Protein AF-A0A2U3LPB3-F1 (afdb_monomer_lite)

Sequence (172 aa):
MLEIVFSDSACGSLKVAQHYGEGEYQDGCIGVIVSHADGSKPTKEEVEAARRKAKEKARLAWESATPLGGNTADIYGFNLVLSIGDISENQPGIKRKQTLEHLYSVFPNDEGHQAAQKMFKRIKKDLKTVQERAAVGESLRIWYSNQPDEMNLQGEWLCAIDNSYGTDLINK

Secondary structure (DSSP, 8-state):
-EEEESSHHHHHHHHHHTSTT-SSPP----------TT-PPPPHHHHHHHHHHHHHHHHHHHHTPPP--S-GGGEEE----TTSS---SSSS-HHHHHHHHHHGGGSGGGHHHHHHHHHHHHHHHHHHHHHHHHHTT--EEEEE-SSHHHHHHHHHTHHHH--SS-EEEEE-

Organism: NCBI:txid2043169

Structure (mmCIF, N/CA/C/O backbone):
data_AF-A0A2U3LPB3-F1
#
_entry.id   AF-A0A2U3LPB3-F1
#
loop_
_atom_site.group_PDB
_atom_site.id
_atom_site.type_symbol
_atom_site.label_atom_id
_atom_site.label_alt_id
_atom_site.label_comp_id
_atom_site.label_asym_id
_atom_site.label_entity_id
_atom_site.label_seq_id
_atom_site.pdbx_PDB_ins_code
_atom_site.Cartn_x
_atom_site.Cartn_y
_atom_site.Cartn_z
_atom_site.occupancy
_atom_site.B_iso_or_equiv
_atom_site.auth_seq_id
_atom_site.auth_comp_id
_atom_site.auth_asym_id
_atom_site.auth_atom_id
_atom_site.pdbx_PDB_model_num
ATOM 1 N N . MET A 1 1 ? -6.740 14.558 10.422 1.00 90.00 1 MET A N 1
ATOM 2 C CA . MET A 1 1 ? -7.684 13.840 9.541 1.00 90.00 1 MET A CA 1
ATOM 3 C C . MET A 1 1 ? -7.057 12.505 9.218 1.00 90.00 1 MET A C 1
ATOM 5 O O . MET A 1 1 ? -5.885 12.478 8.864 1.00 90.00 1 MET A O 1
ATOM 9 N N . LEU A 1 2 ? -7.808 11.430 9.417 1.00 93.56 2 LEU A N 1
ATOM 10 C CA . LEU A 1 2 ? -7.367 10.059 9.187 1.00 93.56 2 LEU A CA 1
ATOM 11 C C . LEU A 1 2 ? -7.594 9.686 7.729 1.00 93.56 2 LEU A C 1
ATOM 13 O O . LEU A 1 2 ? -8.646 9.992 7.176 1.00 93.56 2 LEU A O 1
ATOM 17 N N . GLU A 1 3 ? -6.634 8.996 7.135 1.00 94.00 3 GLU A N 1
ATOM 18 C CA . GLU A 1 3 ? -6.652 8.618 5.728 1.00 94.00 3 GLU A CA 1
ATOM 19 C C . GLU A 1 3 ? -6.704 7.091 5.615 1.00 94.00 3 GLU A C 1
ATOM 21 O O . GLU A 1 3 ? -5.765 6.394 6.008 1.00 94.00 3 GLU A O 1
ATOM 26 N N . ILE A 1 4 ? -7.811 6.553 5.101 1.00 92.06 4 ILE A N 1
ATOM 27 C CA . ILE A 1 4 ? -8.082 5.112 5.073 1.00 92.06 4 ILE A CA 1
ATOM 28 C C . ILE A 1 4 ? -8.026 4.581 3.642 1.00 92.06 4 ILE A C 1
ATOM 30 O O . ILE A 1 4 ? -8.696 5.097 2.748 1.00 92.06 4 ILE A O 1
ATOM 34 N N . VAL A 1 5 ? -7.252 3.516 3.426 1.00 91.75 5 VAL A N 1
ATOM 35 C CA . VAL A 1 5 ? -7.161 2.797 2.147 1.00 91.75 5 VAL A CA 1
ATOM 36 C C . VAL A 1 5 ? -7.174 1.284 2.364 1.00 91.75 5 VAL A C 1
ATOM 38 O O . VAL A 1 5 ? -6.861 0.799 3.449 1.00 91.75 5 VAL A O 1
ATOM 41 N N . PHE A 1 6 ? -7.475 0.514 1.320 1.00 88.88 6 PHE A N 1
ATOM 42 C CA . PHE A 1 6 ? -7.749 -0.927 1.442 1.00 88.88 6 PHE A CA 1
ATOM 43 C C . PHE A 1 6 ? -6.737 -1.827 0.722 1.00 88.88 6 PHE A C 1
ATOM 45 O O . PHE A 1 6 ? -6.953 -3.018 0.526 1.00 88.88 6 PHE A O 1
ATOM 52 N N . SER A 1 7 ? -5.579 -1.261 0.385 1.00 87.00 7 SER A N 1
ATOM 53 C CA . SER A 1 7 ? -4.447 -1.967 -0.210 1.00 87.00 7 SER A CA 1
ATOM 54 C C . SER A 1 7 ? -3.142 -1.461 0.397 1.00 87.00 7 SER A C 1
ATOM 56 O O . SER A 1 7 ? -2.974 -0.258 0.619 1.00 87.00 7 SER A O 1
ATOM 58 N N . ASP A 1 8 ? -2.192 -2.368 0.640 1.00 89.56 8 ASP A N 1
ATOM 59 C CA . ASP A 1 8 ? -0.850 -1.997 1.108 1.00 89.56 8 ASP A CA 1
ATOM 60 C C . ASP A 1 8 ? -0.134 -1.103 0.085 1.00 89.56 8 ASP A C 1
ATOM 62 O O . ASP A 1 8 ? 0.556 -0.155 0.461 1.00 89.56 8 ASP A O 1
ATOM 66 N N . SER A 1 9 ? -0.346 -1.359 -1.212 1.00 90.44 9 SER A N 1
ATOM 67 C CA . SER A 1 9 ? 0.220 -0.537 -2.283 1.00 90.44 9 SER A CA 1
ATOM 68 C C . SER A 1 9 ? -0.377 0.866 -2.266 1.00 90.44 9 SER A C 1
ATOM 70 O O . SER A 1 9 ? 0.375 1.837 -2.263 1.00 90.44 9 SER A O 1
ATOM 72 N N . ALA A 1 10 ? -1.703 0.986 -2.150 1.00 91.94 10 ALA A N 1
ATOM 73 C CA . ALA A 1 10 ? -2.359 2.285 -2.028 1.00 91.94 10 ALA A CA 1
ATOM 74 C C . ALA A 1 10 ? -1.899 3.049 -0.775 1.00 91.94 10 ALA A C 1
ATOM 76 O O . ALA A 1 10 ? -1.718 4.262 -0.838 1.00 91.94 10 ALA A O 1
ATOM 77 N N . CYS A 1 11 ? -1.667 2.352 0.342 1.00 94.19 11 CYS A N 1
ATOM 78 C CA . CYS A 1 11 ? -1.159 2.947 1.582 1.00 94.19 11 CYS A CA 1
ATOM 79 C C . CYS A 1 11 ? 0.251 3.508 1.392 1.00 94.19 11 CYS A C 1
ATOM 81 O O . CYS A 1 11 ? 0.518 4.653 1.757 1.00 94.19 11 CYS A O 1
ATOM 83 N N . GLY A 1 12 ? 1.140 2.735 0.763 1.00 94.06 12 GLY A N 1
ATOM 84 C CA . GLY A 1 12 ? 2.483 3.193 0.414 1.00 94.06 12 GLY A CA 1
ATOM 85 C C . GLY A 1 12 ? 2.458 4.390 -0.537 1.00 94.06 12 GLY A C 1
ATOM 86 O O . GLY A 1 12 ? 3.101 5.402 -0.268 1.00 94.06 12 GLY A O 1
ATOM 87 N N . SER A 1 13 ? 1.669 4.311 -1.609 1.00 93.31 13 SER A N 1
ATOM 88 C CA . SER A 1 13 ? 1.532 5.396 -2.584 1.00 93.31 13 SER A CA 1
ATOM 89 C C . SER A 1 13 ? 0.974 6.670 -1.961 1.00 93.31 13 SER A C 1
ATOM 91 O O . SER A 1 13 ? 1.506 7.743 -2.224 1.00 93.31 13 SER A O 1
ATOM 93 N N . LEU A 1 14 ? -0.045 6.573 -1.100 1.00 95.12 14 LEU A N 1
ATOM 94 C CA . LEU A 1 14 ? -0.625 7.743 -0.442 1.00 95.12 14 LEU A CA 1
ATOM 95 C C . LEU A 1 14 ? 0.363 8.391 0.533 1.00 95.12 14 LEU A C 1
ATOM 97 O O . LEU A 1 14 ? 0.400 9.615 0.613 1.00 95.12 14 LEU A O 1
ATOM 101 N N . LYS A 1 15 ? 1.198 7.596 1.219 1.00 95.44 15 LYS A N 1
ATOM 102 C CA . LYS A 1 15 ? 2.289 8.106 2.067 1.00 95.44 15 LYS A CA 1
ATOM 103 C C . LYS A 1 15 ? 3.332 8.868 1.259 1.00 95.44 15 LYS A C 1
ATOM 105 O O . LYS A 1 15 ? 3.741 9.943 1.678 1.00 95.44 15 LYS A O 1
ATOM 110 N N . VAL A 1 16 ? 3.726 8.343 0.099 1.00 93.12 16 VAL A N 1
ATOM 111 C CA . VAL A 1 16 ? 4.628 9.052 -0.823 1.00 93.12 16 VAL A CA 1
ATOM 112 C C . VAL A 1 16 ? 3.972 10.336 -1.333 1.00 93.12 16 VAL A C 1
ATOM 114 O O . VAL A 1 16 ? 4.611 11.381 -1.336 1.00 93.12 16 VAL A O 1
ATOM 117 N N . ALA A 1 17 ? 2.688 10.286 -1.698 1.00 94.06 17 ALA A N 1
ATOM 118 C CA . ALA A 1 17 ? 1.943 11.430 -2.219 1.00 94.06 17 ALA A CA 1
ATOM 119 C C . ALA A 1 17 ? 1.819 12.601 -1.226 1.00 94.06 17 ALA A C 1
ATOM 121 O O . ALA A 1 17 ? 1.667 13.739 -1.667 1.00 94.06 17 ALA A O 1
ATOM 122 N N . GLN A 1 18 ? 1.931 12.355 0.089 1.00 95.12 18 GLN A N 1
ATOM 123 C CA . GLN A 1 18 ? 1.944 13.427 1.096 1.00 95.12 18 GLN A CA 1
ATOM 124 C C . GLN A 1 18 ? 3.104 14.405 0.909 1.00 95.12 18 GLN A C 1
ATOM 126 O O . GLN A 1 18 ? 2.944 15.575 1.229 1.00 95.12 18 GLN A O 1
ATOM 131 N N . HIS A 1 19 ? 4.231 13.923 0.376 1.00 93.50 19 HIS A N 1
ATOM 132 C CA . HIS A 1 19 ? 5.490 14.664 0.254 1.00 93.50 19 HIS A CA 1
ATOM 133 C C . HIS A 1 19 ? 6.059 14.616 -1.173 1.00 93.50 19 HIS A C 1
ATOM 135 O O . HIS A 1 19 ? 7.234 14.897 -1.403 1.00 93.50 19 HIS A O 1
ATOM 141 N N . TYR A 1 20 ? 5.258 14.190 -2.153 1.00 93.69 20 TYR A N 1
ATOM 142 C CA . TYR A 1 20 ? 5.735 14.009 -3.520 1.00 93.69 20 TYR A CA 1
ATOM 143 C C . TYR A 1 20 ? 6.044 15.368 -4.157 1.00 93.69 20 TYR A C 1
ATOM 145 O O . TYR A 1 20 ? 5.170 16.232 -4.218 1.00 93.69 20 TYR A O 1
ATOM 153 N N . GLY A 1 21 ? 7.282 15.538 -4.627 1.00 92.81 21 GLY A N 1
ATOM 154 C CA . GLY A 1 21 ? 7.794 16.814 -5.135 1.00 92.81 21 GLY A CA 1
ATOM 155 C C . GLY A 1 21 ? 8.473 17.700 -4.086 1.00 92.81 21 GLY A C 1
ATOM 156 O O . GLY A 1 21 ? 8.992 18.757 -4.434 1.00 92.81 21 GLY A O 1
ATOM 157 N N . GLU A 1 22 ? 8.517 17.289 -2.814 1.00 93.31 22 GLU A N 1
ATOM 158 C CA . GLU A 1 22 ? 9.225 18.036 -1.770 1.00 93.31 22 GLU A CA 1
ATOM 159 C C . GLU A 1 22 ? 10.720 17.691 -1.744 1.00 93.31 22 GLU A C 1
ATOM 161 O O . GLU A 1 22 ? 11.113 16.541 -1.559 1.00 93.31 22 GLU A O 1
ATOM 166 N N . GLY A 1 23 ? 11.574 18.709 -1.859 1.00 90.56 23 GLY A N 1
ATOM 167 C CA . GLY A 1 23 ? 13.027 18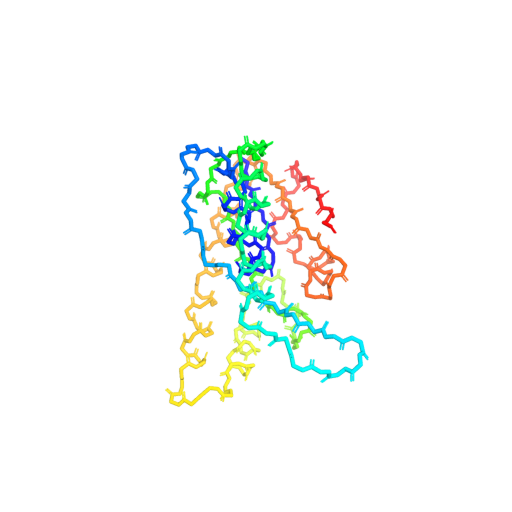.544 -1.804 1.00 90.56 23 GLY A CA 1
ATOM 168 C C . GLY A 1 23 ? 13.652 18.073 -3.120 1.00 90.56 23 GLY A C 1
ATOM 169 O O . GLY A 1 23 ? 13.034 18.095 -4.187 1.00 90.56 23 GLY A O 1
ATOM 170 N N . GLU A 1 24 ? 14.927 17.690 -3.051 1.00 89.50 24 GLU A N 1
ATOM 171 C CA . GLU A 1 24 ? 15.691 17.284 -4.231 1.00 89.50 24 GLU A CA 1
ATOM 172 C C . GLU A 1 24 ? 15.177 15.962 -4.809 1.00 89.50 24 GLU A C 1
ATOM 174 O O . GLU A 1 24 ? 14.951 14.994 -4.076 1.00 89.50 24 GLU A O 1
ATOM 179 N N . TYR A 1 25 ? 15.049 15.907 -6.138 1.00 89.12 25 TYR A N 1
ATOM 180 C CA . TYR A 1 25 ? 14.692 14.681 -6.845 1.00 89.12 25 TYR A CA 1
ATOM 181 C C . TYR A 1 25 ? 15.719 13.580 -6.555 1.00 89.12 25 TYR A C 1
ATOM 183 O O . TYR A 1 25 ? 16.888 13.676 -6.932 1.00 89.12 25 TYR A O 1
ATOM 191 N N . GLN A 1 26 ? 15.260 12.509 -5.911 1.00 81.56 26 GLN A N 1
ATOM 192 C CA . GLN A 1 26 ? 16.045 11.298 -5.699 1.00 81.56 26 GLN A CA 1
ATOM 193 C C . GLN A 1 26 ? 15.822 10.358 -6.885 1.00 81.56 26 GLN A C 1
ATOM 195 O O . GLN A 1 26 ? 14.687 9.962 -7.160 1.00 81.56 26 GLN A O 1
ATOM 200 N N . ASP A 1 27 ? 16.895 9.994 -7.595 1.00 76.69 27 ASP A N 1
ATOM 201 C CA . ASP A 1 27 ? 16.799 9.092 -8.747 1.00 76.69 27 ASP A CA 1
ATOM 202 C C . ASP A 1 27 ? 16.264 7.721 -8.299 1.00 76.69 27 ASP A C 1
ATOM 204 O O . ASP A 1 27 ? 16.926 6.966 -7.584 1.00 76.69 27 ASP A O 1
ATOM 208 N N . GLY A 1 28 ? 15.024 7.422 -8.687 1.00 76.12 28 GLY A N 1
ATOM 209 C CA . GLY A 1 28 ? 14.346 6.175 -8.354 1.00 76.12 28 GLY A CA 1
ATOM 210 C C . GLY A 1 28 ? 14.726 5.018 -9.281 1.00 76.12 28 GLY A C 1
ATOM 211 O O . GLY A 1 28 ? 15.313 5.185 -10.353 1.00 76.12 28 GLY A O 1
ATOM 212 N N . CYS A 1 29 ? 14.326 3.801 -8.906 1.00 80.44 29 CYS A N 1
ATOM 213 C CA . CYS A 1 29 ? 14.465 2.645 -9.787 1.00 80.44 29 CYS A CA 1
ATOM 214 C C . CYS A 1 29 ? 13.407 2.703 -10.903 1.00 80.44 29 CYS A C 1
ATOM 216 O O . CYS A 1 29 ? 12.234 2.416 -10.671 1.00 80.44 29 CYS A O 1
ATOM 218 N N . ILE A 1 30 ? 13.818 3.081 -12.118 1.00 88.06 30 ILE A N 1
ATOM 219 C CA . ILE A 1 30 ? 12.945 3.118 -13.300 1.00 88.06 30 ILE A CA 1
ATOM 220 C C . ILE A 1 30 ? 13.263 1.937 -14.220 1.00 88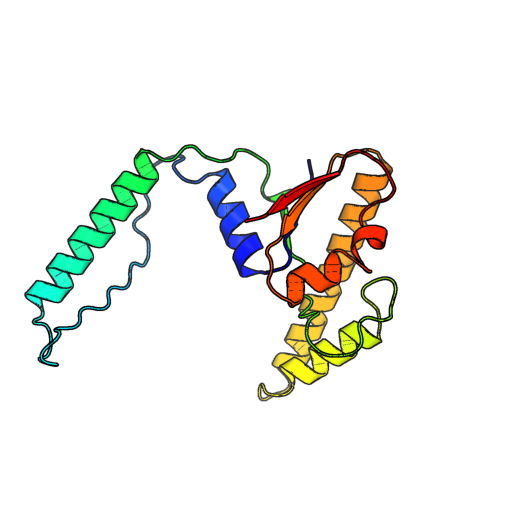.06 30 ILE A C 1
ATOM 222 O O . ILE A 1 30 ? 14.359 1.838 -14.783 1.00 88.06 30 ILE A O 1
ATOM 226 N N . GLY A 1 31 ? 12.280 1.052 -14.391 1.00 91.31 31 GLY A N 1
ATOM 227 C CA . GLY A 1 31 ? 12.270 0.010 -15.416 1.00 91.31 31 GLY A CA 1
ATOM 228 C C . GLY A 1 31 ? 11.605 0.507 -16.700 1.00 91.31 31 GLY A C 1
ATOM 229 O O . GLY A 1 31 ? 10.611 1.228 -16.646 1.00 91.31 31 GLY A O 1
ATOM 230 N N . VAL A 1 32 ? 12.142 0.120 -17.858 1.00 93.88 32 VAL A N 1
ATOM 231 C CA . VAL A 1 32 ? 11.533 0.392 -19.168 1.00 93.88 32 VAL A CA 1
ATOM 232 C C . VAL A 1 32 ? 11.382 -0.910 -19.943 1.00 93.88 32 VAL A C 1
ATOM 234 O O . VAL A 1 32 ? 12.271 -1.759 -19.913 1.00 93.88 32 VAL A O 1
ATOM 237 N N . ILE A 1 33 ? 10.253 -1.055 -20.634 1.00 92.94 33 ILE A N 1
ATOM 238 C CA . ILE A 1 33 ? 9.993 -2.147 -21.572 1.00 92.94 33 ILE A CA 1
ATOM 239 C C . ILE A 1 33 ? 9.819 -1.500 -22.941 1.00 92.94 33 ILE A C 1
ATOM 241 O O . ILE A 1 33 ? 8.981 -0.615 -23.108 1.00 92.94 33 ILE A O 1
ATOM 245 N N . VAL A 1 34 ? 10.642 -1.916 -23.898 1.00 95.25 34 VAL A N 1
ATOM 246 C CA . VAL A 1 34 ? 10.585 -1.459 -25.289 1.00 95.25 34 VAL A CA 1
ATOM 247 C C . VAL A 1 34 ? 10.223 -2.661 -26.149 1.00 95.25 34 VAL A C 1
ATOM 249 O O . VAL A 1 34 ? 10.763 -3.749 -25.956 1.00 95.25 34 VAL A O 1
ATOM 252 N N . SER A 1 35 ? 9.293 -2.476 -27.076 1.00 94.75 35 SER A N 1
ATOM 253 C CA . SER A 1 35 ? 8.823 -3.521 -27.983 1.00 94.75 35 SER A CA 1
ATOM 254 C C . SER A 1 35 ? 8.521 -2.919 -29.344 1.00 94.75 35 SER A C 1
ATOM 256 O O . SER A 1 35 ? 7.915 -1.848 -29.414 1.00 94.75 35 SER A O 1
ATOM 258 N N . HIS A 1 36 ? 8.899 -3.615 -30.409 1.00 96.38 36 HIS A N 1
ATOM 259 C CA . HIS A 1 36 ? 8.594 -3.218 -31.779 1.00 96.38 36 HIS A CA 1
ATOM 260 C C . HIS A 1 36 ? 7.371 -3.986 -32.286 1.00 96.38 36 HIS A C 1
ATOM 262 O O . HIS A 1 36 ? 7.183 -5.155 -31.951 1.00 96.38 36 HIS A O 1
ATOM 268 N N . ALA A 1 37 ? 6.533 -3.337 -33.097 1.00 94.19 37 ALA A N 1
ATOM 269 C CA . ALA A 1 37 ? 5.316 -3.951 -33.637 1.00 94.19 37 ALA A CA 1
ATOM 270 C C . ALA A 1 37 ? 5.606 -5.149 -34.562 1.00 94.19 37 ALA A C 1
ATOM 272 O O . ALA A 1 37 ? 4.775 -6.041 -34.695 1.00 94.19 37 ALA A O 1
ATOM 273 N N . ASP A 1 38 ? 6.792 -5.180 -35.170 1.00 94.44 38 ASP A N 1
ATOM 274 C CA . ASP A 1 38 ? 7.278 -6.276 -36.011 1.00 94.44 38 ASP A CA 1
ATOM 275 C C . ASP A 1 38 ? 7.906 -7.439 -35.212 1.00 94.44 38 ASP A C 1
ATOM 277 O O . ASP A 1 38 ? 8.357 -8.420 -35.799 1.00 94.44 38 ASP A O 1
ATOM 281 N N . GLY A 1 39 ? 7.949 -7.344 -33.876 1.00 93.06 39 GLY A N 1
ATOM 282 C CA . GLY A 1 39 ? 8.529 -8.357 -32.991 1.00 93.06 39 GLY A CA 1
ATOM 283 C C . GLY A 1 39 ? 10.061 -8.382 -32.962 1.00 93.06 39 GLY A C 1
ATOM 284 O O . GLY A 1 39 ? 10.643 -9.237 -32.287 1.00 93.06 39 GLY A O 1
ATOM 285 N N . SER A 1 40 ? 10.731 -7.463 -33.662 1.00 95.25 40 SER A N 1
ATOM 286 C CA . SER A 1 40 ? 12.184 -7.337 -33.594 1.00 95.25 40 SER A CA 1
ATOM 287 C C . SER A 1 40 ? 12.639 -6.909 -32.193 1.00 95.25 40 SER A C 1
ATOM 289 O O . SER A 1 40 ? 11.914 -6.258 -31.433 1.00 95.25 40 SER A O 1
ATOM 291 N N . LYS A 1 41 ? 13.851 -7.331 -31.811 1.00 95.12 41 LYS A N 1
ATOM 292 C CA . LYS A 1 41 ? 14.412 -6.996 -30.498 1.00 95.12 41 LYS A CA 1
ATOM 293 C C . LYS A 1 41 ? 14.904 -5.546 -30.501 1.00 95.12 41 LYS A C 1
ATOM 295 O O . LYS A 1 41 ? 15.652 -5.193 -31.413 1.00 95.12 41 LYS A O 1
ATOM 300 N N . PRO A 1 42 ? 14.572 -4.750 -29.472 1.00 95.25 42 PRO A N 1
ATOM 301 C CA . PRO A 1 42 ? 15.123 -3.413 -2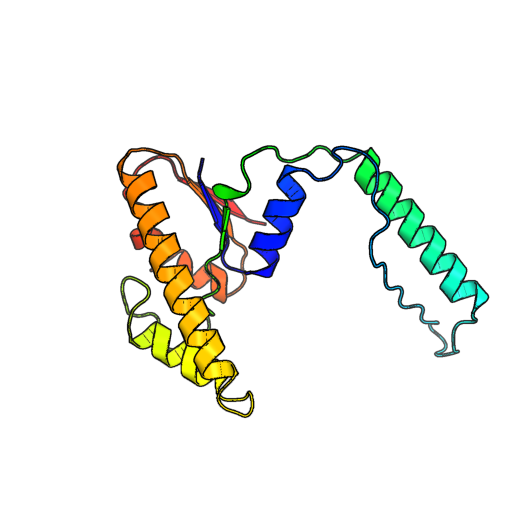9.334 1.00 95.25 42 PRO A CA 1
ATOM 302 C C . PRO A 1 42 ? 16.635 -3.471 -29.117 1.00 95.25 42 PRO A C 1
ATOM 304 O O . PRO A 1 42 ? 17.173 -4.364 -28.450 1.00 95.25 42 PRO A O 1
ATOM 307 N N . THR A 1 43 ? 17.319 -2.494 -29.687 1.00 96.12 43 THR A N 1
ATOM 308 C CA . THR A 1 43 ? 18.747 -2.253 -29.507 1.00 96.12 43 THR A CA 1
ATOM 309 C C . THR A 1 43 ? 19.042 -1.726 -28.101 1.00 96.12 43 THR A C 1
ATOM 311 O O . THR A 1 43 ? 18.159 -1.253 -27.378 1.00 96.12 43 THR A O 1
ATOM 314 N N . LYS A 1 44 ? 20.314 -1.787 -27.688 1.00 95.69 44 LYS A N 1
ATOM 315 C CA . LYS A 1 44 ? 20.734 -1.236 -26.390 1.00 95.69 44 LYS A CA 1
ATOM 316 C C . LYS A 1 44 ? 20.524 0.277 -26.345 1.00 95.69 44 LYS A C 1
ATOM 318 O O . LYS A 1 44 ? 20.099 0.811 -25.326 1.00 95.69 44 LYS A O 1
ATOM 323 N N . GLU A 1 45 ? 20.782 0.948 -27.459 1.00 96.56 45 GLU A N 1
ATOM 324 C CA . GLU A 1 45 ? 20.637 2.388 -27.627 1.00 96.56 45 GLU A CA 1
ATOM 325 C C . GLU A 1 45 ? 19.177 2.829 -27.465 1.00 96.56 45 GLU A C 1
ATOM 327 O O . GLU A 1 45 ? 18.911 3.818 -26.781 1.00 96.56 45 GLU A O 1
ATOM 332 N N . GLU A 1 46 ? 18.224 2.075 -28.023 1.00 96.38 46 GLU A N 1
ATOM 333 C CA . GLU A 1 46 ? 16.785 2.330 -27.866 1.00 96.38 46 GLU A CA 1
ATOM 334 C C . GLU A 1 46 ? 16.333 2.173 -26.412 1.00 96.38 46 GLU A C 1
ATOM 336 O O . GLU A 1 46 ? 15.608 3.026 -25.891 1.00 96.38 46 GLU A O 1
ATOM 341 N N . VAL A 1 47 ? 16.800 1.126 -25.726 1.00 96.25 47 VAL A N 1
ATOM 342 C CA . VAL A 1 47 ? 16.489 0.895 -24.307 1.00 96.25 47 VAL A CA 1
ATOM 343 C C . VAL A 1 47 ? 17.059 2.013 -23.431 1.00 96.25 47 VAL A C 1
ATOM 345 O O . VAL A 1 47 ? 16.348 2.545 -22.576 1.00 96.25 47 VAL A O 1
ATOM 348 N N . GLU A 1 48 ? 18.305 2.431 -23.659 1.00 95.81 48 GLU A N 1
ATOM 349 C CA . GLU A 1 48 ? 18.925 3.525 -22.902 1.00 95.81 48 GLU A CA 1
ATOM 350 C C . GLU A 1 48 ? 18.287 4.887 -23.208 1.00 95.81 48 GLU A C 1
ATOM 352 O O . GLU A 1 48 ? 18.097 5.712 -22.308 1.00 95.81 48 GLU A O 1
ATOM 357 N N . ALA A 1 49 ? 17.879 5.131 -24.456 1.00 96.56 49 ALA A N 1
ATOM 358 C CA . ALA A 1 49 ? 17.122 6.326 -24.811 1.00 96.56 49 ALA A CA 1
ATOM 359 C C . ALA A 1 49 ? 15.750 6.361 -24.122 1.00 96.56 49 ALA A C 1
ATOM 361 O O . ALA A 1 49 ? 15.375 7.395 -23.557 1.00 96.56 49 ALA A O 1
ATOM 362 N N . ALA A 1 50 ? 15.034 5.233 -24.101 1.00 95.88 50 ALA A N 1
ATOM 363 C CA . ALA A 1 50 ? 13.772 5.097 -23.383 1.00 95.88 50 ALA A CA 1
ATOM 364 C C . ALA A 1 50 ? 13.958 5.311 -21.874 1.00 95.88 50 ALA A C 1
ATOM 366 O O . ALA A 1 50 ? 13.188 6.056 -21.263 1.00 95.88 50 ALA A O 1
ATOM 367 N N . ARG A 1 51 ? 15.015 4.740 -21.279 1.00 95.19 51 ARG A N 1
ATOM 368 C CA . ARG A 1 51 ? 15.361 4.927 -19.863 1.00 95.19 51 ARG A CA 1
ATOM 369 C C . ARG A 1 51 ? 15.619 6.395 -19.535 1.00 95.19 51 ARG A C 1
ATOM 371 O O . ARG A 1 51 ? 15.051 6.902 -18.572 1.00 95.19 51 ARG A O 1
ATOM 378 N N . ARG A 1 52 ? 16.421 7.101 -20.341 1.00 94.88 52 ARG A N 1
ATOM 379 C CA . ARG A 1 52 ? 16.708 8.534 -20.144 1.00 94.88 52 ARG A CA 1
ATOM 380 C C . ARG A 1 52 ? 15.443 9.382 -20.237 1.00 94.88 52 ARG A C 1
ATOM 382 O O . ARG A 1 52 ? 15.227 10.246 -19.396 1.00 94.88 52 ARG A O 1
ATOM 389 N N . LYS A 1 53 ? 14.586 9.103 -21.222 1.00 95.88 53 LYS A N 1
ATOM 390 C CA . LYS A 1 53 ? 13.299 9.791 -21.383 1.00 95.88 53 LYS A CA 1
ATOM 391 C C . LYS A 1 53 ? 12.374 9.548 -20.188 1.00 95.88 53 LYS A C 1
ATOM 393 O O . LYS A 1 53 ? 11.723 10.480 -19.728 1.00 95.88 53 LYS A O 1
ATOM 398 N N . ALA A 1 54 ? 12.319 8.316 -19.680 1.00 94.81 54 ALA A N 1
ATOM 399 C CA . ALA A 1 54 ? 11.516 7.974 -18.510 1.00 94.81 54 ALA A CA 1
ATOM 400 C C . ALA A 1 54 ? 12.035 8.660 -17.235 1.00 94.81 54 ALA A C 1
ATOM 402 O O . ALA A 1 54 ? 11.231 9.214 -16.490 1.00 94.81 54 ALA A O 1
ATOM 403 N N . LYS A 1 55 ? 13.361 8.696 -17.030 1.00 94.44 55 LYS A N 1
ATOM 404 C CA . LYS A 1 55 ? 14.003 9.439 -15.932 1.00 94.44 55 LYS A CA 1
ATOM 405 C C . LYS A 1 55 ? 13.693 10.928 -15.984 1.00 94.44 55 LYS A C 1
ATOM 407 O O . LYS A 1 55 ? 13.250 11.486 -14.990 1.00 94.44 55 LYS A O 1
ATOM 412 N N . GLU A 1 56 ? 13.856 11.551 -17.147 1.00 95.12 56 GLU A N 1
ATOM 413 C CA . GLU A 1 56 ? 13.571 12.978 -17.299 1.00 95.12 56 GLU A CA 1
ATOM 414 C C . GLU A 1 56 ? 12.087 13.286 -17.074 1.00 95.12 56 GLU A C 1
ATOM 416 O O . GLU A 1 56 ? 11.746 14.239 -16.382 1.00 95.12 56 GLU A O 1
ATOM 421 N N . LYS A 1 57 ? 11.185 12.434 -17.577 1.00 94.88 57 LYS A N 1
ATOM 422 C CA . LYS A 1 57 ? 9.750 12.566 -17.303 1.00 94.88 57 LYS A CA 1
ATOM 423 C C . LYS A 1 57 ? 9.443 12.455 -15.806 1.00 94.88 57 LYS A C 1
ATOM 425 O O . LYS A 1 57 ? 8.625 13.224 -15.313 1.00 94.88 57 LYS A O 1
ATOM 430 N N . ALA A 1 58 ? 10.067 11.512 -15.098 1.00 93.50 58 ALA A N 1
ATOM 431 C CA . ALA A 1 58 ? 9.882 11.343 -13.658 1.00 93.50 58 ALA A CA 1
ATOM 432 C C . ALA A 1 58 ? 10.420 12.543 -12.865 1.00 93.50 58 ALA A C 1
ATOM 434 O O . ALA A 1 58 ? 9.737 13.017 -11.963 1.00 93.50 58 ALA A O 1
ATOM 435 N N . ARG A 1 59 ? 11.588 13.075 -13.249 1.00 94.25 59 ARG A N 1
ATOM 436 C CA . ARG A 1 59 ? 12.166 14.293 -12.667 1.00 94.25 59 ARG A CA 1
ATOM 437 C C . ARG A 1 59 ? 11.240 15.494 -12.846 1.00 94.25 59 ARG A C 1
ATOM 439 O O . ARG A 1 59 ? 10.904 16.152 -11.871 1.00 94.25 59 ARG A O 1
ATOM 446 N N . LEU A 1 60 ? 10.767 15.742 -14.068 1.00 95.00 60 LEU A N 1
ATOM 447 C CA . LEU A 1 60 ? 9.840 16.843 -14.344 1.00 95.00 60 LEU A CA 1
ATOM 448 C C . LEU A 1 60 ? 8.512 16.679 -13.591 1.00 95.00 60 LEU A C 1
ATOM 450 O O . LEU A 1 60 ? 7.977 17.657 -13.076 1.00 95.00 60 LEU A O 1
ATOM 454 N N . ALA A 1 61 ? 7.981 15.453 -13.505 1.00 94.06 61 ALA A N 1
ATOM 455 C CA . ALA A 1 61 ? 6.772 15.168 -12.734 1.00 94.06 61 ALA A CA 1
ATOM 456 C C . ALA A 1 61 ? 6.970 15.419 -11.232 1.00 94.06 61 ALA A C 1
ATOM 458 O O . ALA A 1 61 ? 6.063 15.938 -10.597 1.00 94.06 61 ALA A O 1
ATOM 459 N N . TRP A 1 62 ? 8.144 15.096 -10.683 1.00 94.38 62 TRP A N 1
ATOM 460 C CA . TRP A 1 62 ? 8.508 15.416 -9.303 1.00 94.38 62 TRP A CA 1
ATOM 461 C C . TRP A 1 62 ? 8.592 16.927 -9.079 1.00 94.38 62 TRP A C 1
ATOM 463 O O . TRP A 1 62 ? 7.921 17.457 -8.206 1.00 94.38 62 TRP A O 1
ATOM 473 N N . GLU A 1 63 ? 9.369 17.634 -9.900 1.00 94.69 63 GLU A N 1
ATOM 474 C CA . GLU A 1 63 ? 9.625 19.075 -9.741 1.00 94.69 63 GLU A CA 1
ATOM 475 C C . GLU A 1 63 ? 8.379 19.944 -9.931 1.00 94.69 63 GLU A C 1
ATOM 477 O O . GLU A 1 63 ? 8.305 21.045 -9.393 1.00 94.69 63 GLU A O 1
ATOM 482 N N . SER A 1 64 ? 7.405 19.463 -10.705 1.00 95.00 64 SER A N 1
ATOM 483 C CA . SER A 1 64 ? 6.128 20.152 -10.924 1.00 95.00 64 SER A CA 1
ATOM 484 C C . SER A 1 64 ? 4.992 19.644 -10.036 1.00 95.00 64 SER A C 1
ATOM 486 O O . SER A 1 64 ? 3.875 20.159 -10.130 1.00 95.00 64 SER A O 1
ATOM 488 N N . ALA A 1 65 ? 5.236 18.641 -9.188 1.00 94.69 65 ALA A N 1
ATOM 489 C CA . ALA A 1 65 ? 4.199 18.093 -8.332 1.00 94.69 65 ALA A CA 1
ATOM 490 C C . ALA A 1 65 ? 3.792 19.074 -7.232 1.00 94.69 65 ALA A C 1
ATOM 492 O O . ALA A 1 65 ? 4.603 19.806 -6.671 1.00 94.69 65 ALA A O 1
ATOM 493 N N . THR A 1 66 ? 2.505 19.041 -6.893 1.00 95.56 66 THR A N 1
ATOM 494 C CA . THR A 1 66 ? 2.000 19.622 -5.650 1.00 95.56 66 THR A CA 1
ATOM 495 C C . THR A 1 66 ? 1.751 18.474 -4.675 1.00 95.56 66 THR A C 1
ATOM 497 O O . THR A 1 66 ? 0.941 17.598 -5.002 1.00 95.56 66 THR A O 1
ATOM 500 N N . PRO A 1 67 ? 2.433 18.434 -3.517 1.00 94.56 67 PRO A N 1
ATOM 501 C CA . PRO A 1 67 ? 2.195 17.396 -2.525 1.00 94.56 67 PRO A CA 1
ATOM 502 C C . PRO A 1 67 ? 0.752 17.477 -2.021 1.00 94.56 67 PRO A C 1
ATOM 504 O O . PRO A 1 67 ? 0.179 18.563 -1.922 1.00 94.56 67 PRO A O 1
ATOM 507 N N . LEU A 1 68 ? 0.160 16.330 -1.674 1.00 92.12 68 LEU A N 1
ATOM 508 C CA . LEU A 1 68 ? -1.186 16.319 -1.089 1.00 92.12 68 LEU A CA 1
ATOM 509 C C . LEU A 1 68 ? -1.217 17.015 0.276 1.00 92.12 68 LEU A C 1
ATOM 511 O O . LEU A 1 68 ? -2.239 17.599 0.632 1.00 92.12 68 LEU A O 1
ATOM 515 N N . GLY A 1 69 ? -0.091 16.978 0.995 1.00 89.38 69 GLY A N 1
ATOM 516 C CA . GLY A 1 69 ? 0.046 17.536 2.330 1.00 89.38 69 GLY A CA 1
ATOM 517 C C . GLY A 1 69 ? -0.715 16.726 3.380 1.00 89.38 69 GLY A C 1
ATOM 518 O O . GLY A 1 69 ? -1.878 16.366 3.213 1.00 89.38 69 GLY A O 1
ATOM 519 N N . GLY A 1 70 ? -0.059 16.459 4.505 1.00 91.62 70 GLY A N 1
ATOM 520 C CA . GLY A 1 70 ? -0.641 15.682 5.591 1.00 91.62 70 GLY A CA 1
ATOM 521 C C . GLY A 1 70 ? 0.418 14.947 6.395 1.00 91.62 70 GLY A C 1
ATOM 522 O O . GLY A 1 70 ? 1.620 15.127 6.203 1.00 91.62 70 GLY A O 1
ATOM 523 N N . ASN A 1 71 ? -0.036 14.120 7.331 1.00 94.81 71 ASN A N 1
ATOM 524 C CA . ASN A 1 71 ? 0.835 13.343 8.199 1.00 94.81 71 ASN A CA 1
ATOM 525 C C . ASN A 1 71 ? 0.777 11.866 7.805 1.00 94.81 71 ASN A C 1
ATOM 527 O O . ASN A 1 71 ? -0.264 11.220 7.900 1.00 94.81 71 ASN A O 1
ATOM 531 N N . THR A 1 72 ? 1.917 11.300 7.411 1.00 95.25 72 THR A N 1
ATOM 532 C CA . THR A 1 72 ? 1.998 9.889 7.003 1.00 95.25 72 THR A CA 1
ATOM 533 C C . THR A 1 72 ? 1.667 8.900 8.126 1.00 95.25 72 THR A C 1
ATOM 535 O O . THR A 1 72 ? 1.308 7.755 7.835 1.00 95.25 72 THR A O 1
ATOM 538 N N . ALA A 1 73 ? 1.744 9.326 9.393 1.00 95.62 73 ALA A N 1
ATOM 539 C CA . ALA A 1 73 ? 1.326 8.533 10.548 1.00 95.62 73 ALA A CA 1
ATOM 540 C C . ALA A 1 73 ? -0.202 8.394 10.674 1.00 95.62 73 ALA A C 1
ATOM 542 O O . ALA A 1 73 ? -0.667 7.486 11.360 1.00 95.62 73 ALA A O 1
ATOM 543 N N . ASP A 1 74 ? -0.967 9.249 9.988 1.00 96.12 74 ASP A N 1
ATOM 544 C CA . ASP A 1 74 ? -2.433 9.232 9.979 1.00 96.12 74 ASP A CA 1
ATOM 545 C C . ASP A 1 74 ? -3.011 8.407 8.812 1.00 96.12 74 ASP A C 1
ATOM 547 O O . ASP A 1 74 ? -4.228 8.362 8.629 1.00 96.12 74 ASP A O 1
ATOM 551 N N . ILE A 1 75 ? -2.149 7.734 8.033 1.00 96.00 75 ILE A N 1
ATOM 552 C CA . ILE A 1 75 ? -2.534 6.885 6.897 1.00 96.00 75 ILE A CA 1
ATOM 553 C C . ILE A 1 75 ? -2.549 5.409 7.306 1.00 96.00 75 ILE A C 1
ATOM 555 O O . ILE A 1 75 ? -1.502 4.819 7.607 1.00 96.00 75 ILE A O 1
ATOM 559 N N . TYR A 1 76 ? -3.725 4.789 7.206 1.00 94.38 76 TYR A N 1
ATOM 560 C CA . TYR A 1 76 ? -3.976 3.400 7.578 1.00 94.38 76 TYR A CA 1
ATOM 561 C C . TYR A 1 76 ? -4.392 2.558 6.368 1.00 94.38 76 TYR A C 1
ATOM 563 O O . TYR A 1 76 ? -5.259 2.937 5.582 1.00 94.38 76 TYR A O 1
ATOM 571 N N . GLY A 1 77 ? -3.749 1.394 6.221 1.00 92.00 77 GLY A N 1
ATOM 572 C CA . GLY A 1 77 ? -4.002 0.441 5.140 1.00 92.00 77 GLY A CA 1
ATOM 573 C C . GLY A 1 77 ? -4.624 -0.857 5.652 1.00 92.00 77 GLY A C 1
ATOM 574 O O . GLY A 1 77 ? -3.988 -1.582 6.419 1.00 92.00 77 GLY A O 1
ATOM 575 N N . PHE A 1 78 ? -5.827 -1.186 5.181 1.00 90.31 78 PHE A N 1
ATOM 576 C CA . PHE A 1 78 ? -6.562 -2.401 5.542 1.00 90.31 78 PHE A CA 1
ATOM 577 C C . PHE A 1 78 ? -6.650 -3.380 4.368 1.00 90.31 78 PHE A C 1
ATOM 579 O O . PHE A 1 78 ? -7.704 -3.568 3.768 1.00 90.31 78 PHE A O 1
ATOM 586 N N . ASN A 1 79 ? -5.527 -4.024 4.047 1.00 88.94 79 ASN A N 1
ATOM 587 C CA . ASN A 1 79 ? -5.480 -5.094 3.051 1.00 88.94 79 ASN A CA 1
ATOM 588 C C . ASN A 1 79 ? -6.076 -6.394 3.627 1.00 88.94 79 ASN A C 1
ATOM 590 O O . ASN A 1 79 ? -5.388 -7.155 4.305 1.00 88.94 79 ASN A O 1
ATOM 594 N N . LEU A 1 80 ? -7.377 -6.602 3.419 1.00 88.25 80 LEU A N 1
ATOM 595 C CA . LEU A 1 80 ? -8.144 -7.719 3.993 1.00 88.25 80 LEU A CA 1
ATOM 596 C C . LEU A 1 80 ? -8.627 -8.752 2.961 1.00 88.25 80 LEU A C 1
ATOM 598 O O . LEU A 1 80 ? -9.209 -9.767 3.360 1.00 88.25 80 LEU A O 1
ATOM 602 N N . VAL A 1 81 ? -8.384 -8.500 1.669 1.00 89.19 81 VAL A N 1
ATOM 603 C CA . VAL A 1 81 ? -8.753 -9.378 0.541 1.00 89.19 81 VAL A CA 1
ATOM 604 C C . VAL A 1 81 ? -10.220 -9.826 0.630 1.00 89.19 81 VAL A C 1
ATOM 606 O O . VAL A 1 81 ? -10.548 -11.008 0.756 1.00 89.19 81 VAL A O 1
ATOM 609 N N . LEU A 1 82 ? -11.124 -8.849 0.688 1.00 88.12 82 LEU A N 1
ATOM 610 C CA . LEU A 1 82 ? -12.537 -9.046 1.036 1.00 88.12 82 LEU A CA 1
ATOM 611 C C . LEU A 1 82 ? -13.393 -9.582 -0.113 1.00 88.12 82 LEU A C 1
ATOM 613 O O . LEU A 1 82 ? -14.567 -9.885 0.079 1.00 88.12 82 LEU A O 1
ATOM 617 N N . SER A 1 83 ? -12.813 -9.750 -1.296 1.00 89.12 83 SER A N 1
ATOM 618 C CA . SER A 1 83 ? -13.402 -10.507 -2.399 1.00 89.12 83 SER A CA 1
ATOM 619 C C . SER A 1 83 ? -13.332 -12.025 -2.198 1.00 89.12 83 SER A C 1
ATOM 621 O O . SER A 1 83 ? -13.979 -12.767 -2.936 1.00 89.12 83 SER A O 1
ATOM 623 N N . ILE A 1 84 ? -12.568 -12.504 -1.207 1.00 90.50 84 ILE A N 1
ATOM 624 C CA . ILE A 1 84 ? -12.347 -13.929 -0.947 1.00 90.50 84 ILE A CA 1
ATOM 625 C C . ILE A 1 84 ? -12.806 -14.295 0.471 1.00 90.50 84 ILE A C 1
ATOM 627 O O . ILE A 1 84 ? -12.507 -13.602 1.448 1.00 90.50 84 ILE A O 1
ATOM 631 N N . GLY A 1 85 ? -13.488 -15.437 0.593 1.00 91.06 85 GLY A N 1
ATOM 632 C CA . GLY A 1 85 ? -13.883 -16.042 1.870 1.00 91.06 85 GLY A CA 1
ATOM 633 C C . GLY A 1 85 ? -15.022 -15.322 2.599 1.00 91.06 85 GLY A C 1
ATOM 634 O O . GLY A 1 85 ? -15.686 -14.450 2.053 1.00 91.06 85 GLY A O 1
ATOM 635 N N . ASP A 1 86 ? -15.252 -15.702 3.857 1.00 89.44 86 ASP A N 1
ATOM 636 C CA . ASP A 1 86 ? -16.404 -15.255 4.655 1.00 89.44 86 ASP A CA 1
ATOM 637 C C . ASP A 1 86 ? -16.186 -13.855 5.265 1.00 89.44 86 ASP A C 1
ATOM 639 O O . ASP A 1 86 ? -15.275 -13.664 6.080 1.00 89.44 86 ASP A O 1
ATOM 643 N N . ILE A 1 87 ? -17.012 -12.882 4.866 1.00 86.94 87 ILE A N 1
ATOM 644 C CA . ILE A 1 87 ? -16.998 -11.487 5.347 1.00 86.94 87 ILE A CA 1
ATOM 645 C C . ILE A 1 87 ? -18.150 -11.147 6.307 1.00 86.94 87 ILE A C 1
ATOM 647 O O . ILE A 1 87 ? -18.305 -9.994 6.677 1.00 86.94 87 ILE A O 1
ATOM 651 N N . SER A 1 88 ? -18.910 -12.141 6.776 1.00 86.38 88 SER A N 1
ATOM 652 C CA . SER A 1 88 ? -20.095 -11.939 7.632 1.00 86.38 88 SER A CA 1
ATOM 653 C C . SER A 1 88 ? -19.812 -11.425 9.050 1.00 86.38 88 SER A C 1
ATOM 655 O O . SER A 1 88 ? -20.745 -11.177 9.812 1.00 86.38 88 SER A O 1
ATOM 657 N N . GLU A 1 89 ? -18.546 -11.327 9.464 1.00 85.94 89 GLU A N 1
ATOM 658 C CA . GLU A 1 89 ? -18.199 -10.726 10.753 1.00 85.94 89 GLU A CA 1
ATOM 659 C C . GLU A 1 89 ? -18.355 -9.200 10.664 1.00 85.94 89 GLU A C 1
ATOM 661 O O . GLU A 1 89 ? -17.914 -8.597 9.703 1.00 85.94 89 GLU A O 1
ATOM 666 N N . ASN A 1 90 ? -18.897 -8.537 11.688 1.00 79.00 90 ASN A N 1
ATOM 667 C CA . ASN A 1 90 ? -19.042 -7.069 11.659 1.00 79.00 90 ASN A CA 1
ATOM 668 C C . ASN A 1 90 ? -17.695 -6.311 11.667 1.00 79.00 90 ASN A C 1
ATOM 670 O O . ASN A 1 90 ? -17.661 -5.099 11.499 1.00 79.00 90 ASN A O 1
ATOM 674 N N . GLN A 1 91 ? -16.593 -6.996 11.974 1.00 82.62 91 GLN A N 1
ATOM 675 C CA . GLN A 1 91 ? -15.238 -6.447 12.043 1.00 82.62 91 GLN A CA 1
ATOM 676 C C . GLN A 1 91 ? -14.210 -7.580 11.876 1.00 82.62 91 GLN A C 1
ATOM 678 O O . GLN A 1 91 ? -14.584 -8.747 12.039 1.00 82.62 91 GLN A O 1
ATOM 683 N N . PRO A 1 92 ? -12.909 -7.293 11.624 1.00 84.69 92 PRO A N 1
ATOM 684 C CA . PRO A 1 92 ? -11.942 -8.335 11.288 1.00 84.69 92 PRO A CA 1
ATOM 685 C C . PRO A 1 92 ? -11.768 -9.296 12.461 1.00 84.69 92 PRO A C 1
ATOM 687 O O . PRO A 1 92 ? -11.154 -8.957 13.478 1.00 84.69 92 PRO A O 1
ATOM 690 N N . GLY A 1 93 ? -12.331 -10.494 12.317 1.00 89.38 93 GLY A N 1
ATOM 691 C CA . GLY A 1 93 ? -12.409 -11.500 13.363 1.00 89.38 93 GLY A CA 1
ATOM 692 C C . GLY A 1 93 ? -11.731 -12.809 12.972 1.00 89.38 93 GLY A C 1
ATOM 693 O O . GLY A 1 93 ? -10.777 -12.843 12.187 1.00 89.38 93 GLY A O 1
ATOM 694 N N . ILE A 1 94 ? -12.166 -13.902 13.595 1.00 92.56 94 ILE A N 1
ATOM 695 C CA . ILE A 1 94 ? -11.500 -15.197 13.440 1.00 92.56 94 ILE A CA 1
ATOM 696 C C . ILE A 1 94 ? -11.683 -15.752 12.029 1.00 92.56 94 ILE A C 1
ATOM 698 O O . ILE A 1 94 ? -10.739 -16.328 11.488 1.00 92.56 94 ILE A O 1
ATOM 702 N N . LYS A 1 95 ? -12.843 -15.523 11.402 1.00 93.31 95 LYS A N 1
ATOM 703 C CA . LYS A 1 95 ? -13.112 -16.011 10.045 1.00 93.31 95 LYS A CA 1
ATOM 704 C C . LYS A 1 95 ? -12.238 -15.290 9.030 1.00 93.31 95 LYS A C 1
ATOM 706 O O . LYS A 1 95 ? -11.657 -15.912 8.137 1.00 93.31 95 LYS A O 1
ATOM 711 N N . ARG A 1 96 ? -12.077 -13.975 9.209 1.00 92.31 96 ARG A N 1
ATOM 712 C CA . ARG A 1 96 ? -11.184 -13.182 8.363 1.00 92.31 96 ARG A CA 1
ATOM 713 C C . ARG A 1 96 ? -9.723 -13.574 8.543 1.00 92.31 96 ARG A C 1
ATOM 715 O O . ARG A 1 96 ? -9.021 -13.748 7.550 1.00 92.31 96 ARG A O 1
ATOM 722 N N . LYS A 1 97 ? -9.286 -13.811 9.783 1.00 93.88 97 LYS A N 1
ATOM 723 C CA . LYS A 1 97 ? -7.949 -14.347 10.069 1.00 93.88 97 LYS A CA 1
ATOM 724 C C . LYS A 1 97 ? -7.710 -15.685 9.355 1.00 93.88 97 LYS A C 1
ATOM 726 O O . LYS A 1 97 ? -6.711 -15.817 8.658 1.00 93.88 97 LYS A O 1
ATOM 731 N N . GLN A 1 98 ? -8.631 -16.640 9.490 1.00 94.75 98 GLN A N 1
ATOM 732 C CA . GLN A 1 98 ? -8.523 -17.968 8.873 1.00 94.75 98 GLN A CA 1
ATOM 733 C C . GLN A 1 98 ? -8.488 -17.902 7.342 1.00 94.75 98 GLN A C 1
ATOM 735 O O . GLN A 1 98 ? -7.717 -18.622 6.715 1.00 94.75 98 GLN A O 1
ATOM 740 N N . THR A 1 99 ? -9.283 -17.014 6.739 1.00 95.19 99 THR A N 1
ATOM 741 C CA . THR A 1 99 ? -9.280 -16.799 5.284 1.00 95.19 99 THR A CA 1
ATOM 742 C C . THR A 1 99 ? -7.913 -16.317 4.799 1.00 95.19 99 THR A C 1
ATOM 744 O O . THR A 1 99 ? -7.382 -16.865 3.837 1.00 95.19 99 THR A O 1
ATOM 747 N N . LEU A 1 100 ? -7.315 -15.336 5.485 1.00 94.00 100 LEU A N 1
ATOM 748 C CA . LEU A 1 100 ? -5.971 -14.854 5.157 1.00 94.00 100 LEU A CA 1
ATOM 749 C C . LEU A 1 100 ? -4.931 -15.966 5.349 1.00 94.00 100 LEU A C 1
ATOM 751 O O . LEU A 1 100 ? -4.137 -16.228 4.455 1.00 94.00 100 LEU A O 1
ATOM 755 N N . GLU A 1 101 ? -4.959 -16.671 6.478 1.00 95.25 101 GLU A N 1
ATOM 756 C CA . GLU A 1 101 ? -4.044 -17.789 6.742 1.00 95.25 101 GLU A CA 1
ATOM 757 C C . GLU A 1 101 ? -4.130 -18.882 5.667 1.00 95.25 101 GLU A C 1
ATOM 759 O O . GLU A 1 101 ? -3.101 -19.409 5.246 1.00 95.25 101 GLU A O 1
ATOM 764 N N . HIS A 1 102 ? -5.336 -19.187 5.184 1.00 95.00 102 HIS A N 1
ATOM 765 C CA . HIS A 1 102 ? -5.539 -20.131 4.092 1.00 95.00 102 HIS A CA 1
ATOM 766 C C . HIS A 1 102 ? -5.021 -19.589 2.755 1.00 95.00 102 HIS A C 1
ATOM 768 O O . HIS A 1 102 ? -4.289 -20.291 2.060 1.00 95.00 102 HIS A O 1
ATOM 774 N N . LEU A 1 103 ? -5.331 -18.335 2.415 1.00 94.25 103 LEU A N 1
ATOM 775 C CA . LEU A 1 103 ? -4.884 -17.693 1.175 1.00 94.25 103 LEU A CA 1
ATOM 776 C C . LEU A 1 103 ? -3.354 -17.674 1.059 1.00 94.25 103 LEU A C 1
ATOM 778 O O . LEU A 1 103 ? -2.800 -17.957 -0.000 1.00 94.25 103 LEU A O 1
ATOM 782 N N . TYR A 1 104 ? -2.668 -17.386 2.163 1.00 93.69 104 TYR A N 1
ATOM 783 C CA . TYR A 1 104 ? -1.210 -17.349 2.210 1.00 93.69 104 TYR A CA 1
ATOM 784 C C . TYR A 1 104 ? -0.570 -18.730 2.456 1.00 93.69 104 TYR A C 1
ATOM 786 O O . TYR A 1 104 ? 0.651 -18.843 2.434 1.00 93.69 104 TYR A O 1
ATOM 794 N N . SER A 1 105 ? -1.335 -19.813 2.622 1.00 94.50 105 SER A N 1
ATOM 795 C CA . SER A 1 105 ? -0.767 -21.156 2.858 1.00 94.50 105 SER A CA 1
ATOM 796 C C . SER A 1 105 ? 0.031 -21.730 1.675 1.00 94.50 105 SER A C 1
ATOM 798 O O . SER A 1 105 ? 0.734 -22.724 1.830 1.00 94.50 105 SER A O 1
ATOM 800 N N . VAL A 1 106 ? -0.037 -21.088 0.502 1.00 94.50 106 VAL A N 1
ATOM 801 C CA . VAL A 1 106 ? 0.722 -21.466 -0.703 1.00 94.50 106 VAL A CA 1
ATOM 802 C C . VAL A 1 106 ? 2.233 -21.251 -0.567 1.00 94.50 106 VAL A C 1
ATOM 804 O O . VAL A 1 106 ? 3.003 -21.829 -1.333 1.00 94.50 106 VAL A O 1
ATOM 807 N N . PHE A 1 107 ? 2.668 -20.412 0.377 1.00 92.25 107 PHE A N 1
ATOM 808 C CA . PHE A 1 107 ? 4.085 -20.134 0.599 1.00 92.25 107 PHE A CA 1
ATOM 809 C C . PHE A 1 107 ? 4.736 -21.242 1.446 1.00 92.25 107 PHE A C 1
ATOM 811 O O . PHE A 1 107 ? 4.147 -21.676 2.440 1.00 92.25 107 PHE A O 1
ATOM 818 N N . PRO A 1 108 ? 5.948 -21.706 1.082 1.00 92.75 108 PRO A N 1
ATOM 819 C CA . PRO A 1 108 ? 6.622 -22.792 1.787 1.00 92.75 108 PRO A CA 1
ATOM 820 C C . PRO A 1 108 ? 7.013 -22.395 3.218 1.00 92.75 108 PRO A C 1
ATOM 822 O O . PRO A 1 108 ? 6.998 -21.224 3.590 1.00 92.75 108 PRO A O 1
ATOM 825 N N . ASN A 1 109 ? 7.403 -23.391 4.020 1.00 93.62 109 ASN A N 1
ATOM 826 C CA . ASN A 1 109 ? 7.959 -23.206 5.368 1.00 93.62 109 ASN A CA 1
ATOM 827 C C . ASN A 1 109 ? 7.070 -22.396 6.331 1.00 93.62 109 ASN A C 1
ATOM 829 O O . ASN A 1 109 ? 7.586 -21.749 7.239 1.00 93.62 109 ASN A O 1
ATOM 833 N N . ASP A 1 110 ? 5.748 -22.425 6.135 1.00 92.12 110 ASP A N 1
ATOM 834 C CA . ASP A 1 110 ? 4.777 -21.679 6.951 1.00 92.12 110 ASP A CA 1
ATOM 835 C C . ASP A 1 110 ? 4.947 -20.141 6.889 1.00 92.12 110 ASP A C 1
ATOM 837 O O . ASP A 1 110 ? 4.347 -19.394 7.666 1.00 92.12 110 ASP A O 1
ATOM 841 N N . GLU A 1 111 ? 5.739 -19.627 5.937 1.00 94.31 111 GLU A N 1
ATOM 842 C CA . GLU A 1 111 ? 6.043 -18.195 5.815 1.00 94.31 111 GLU A CA 1
ATOM 843 C C . GLU A 1 111 ? 4.780 -17.362 5.597 1.00 94.31 111 GLU A C 1
ATOM 845 O O . GLU A 1 111 ? 4.606 -16.295 6.193 1.00 94.31 111 GLU A O 1
ATOM 850 N N . GLY A 1 112 ? 3.866 -17.871 4.774 1.00 93.62 112 GLY A N 1
ATOM 851 C CA . GLY A 1 112 ? 2.624 -17.183 4.475 1.00 93.62 112 GLY A CA 1
ATOM 852 C C . GLY A 1 112 ? 1.651 -17.156 5.652 1.00 93.62 112 GLY A C 1
ATOM 853 O O . GLY A 1 112 ? 1.028 -16.123 5.897 1.00 93.62 112 GLY A O 1
ATOM 854 N N . HIS A 1 113 ? 1.575 -18.226 6.447 1.00 93.38 113 HIS A N 1
ATOM 855 C CA . HIS A 1 113 ? 0.764 -18.239 7.666 1.00 93.38 113 HIS A CA 1
ATOM 856 C C . HIS A 1 113 ? 1.281 -17.203 8.675 1.00 93.38 113 HIS A C 1
ATOM 858 O O . HIS A 1 113 ? 0.518 -16.384 9.194 1.00 93.38 113 HIS A O 1
ATOM 864 N N . GLN A 1 114 ? 2.600 -17.152 8.884 1.00 94.19 114 GLN A N 1
ATOM 865 C CA . GLN A 1 114 ? 3.227 -16.147 9.743 1.00 94.19 114 GLN A CA 1
ATOM 866 C C . GLN A 1 114 ? 3.012 -14.718 9.222 1.00 94.19 114 GLN A C 1
ATOM 868 O O . GLN A 1 114 ? 2.762 -13.801 10.013 1.00 94.19 114 GLN A O 1
ATOM 873 N N . ALA A 1 115 ? 3.097 -14.508 7.904 1.00 92.56 115 ALA A N 1
ATOM 874 C CA . ALA A 1 115 ? 2.822 -13.219 7.277 1.00 92.56 115 ALA A CA 1
ATOM 875 C C . ALA A 1 115 ? 1.360 -12.792 7.486 1.00 92.56 115 ALA A C 1
ATOM 877 O O . ALA A 1 115 ? 1.117 -11.668 7.934 1.00 92.56 115 ALA A O 1
ATOM 878 N N . ALA A 1 116 ? 0.403 -13.698 7.266 1.00 93.75 116 ALA A N 1
ATOM 879 C CA . ALA A 1 116 ? -1.021 -13.462 7.491 1.00 93.75 116 ALA A CA 1
ATOM 880 C C . ALA A 1 116 ? -1.316 -13.106 8.957 1.00 93.75 116 ALA A C 1
ATOM 882 O O . ALA A 1 116 ? -2.028 -12.140 9.231 1.00 93.75 116 ALA A O 1
ATOM 883 N N . GLN A 1 117 ? -0.709 -13.806 9.919 1.00 93.88 117 GLN A N 1
ATOM 884 C CA . GLN A 1 117 ? -0.868 -13.501 11.344 1.00 93.88 117 GLN A CA 1
ATOM 885 C C . GLN A 1 117 ? -0.318 -12.124 11.727 1.00 93.88 117 GLN A C 1
ATOM 887 O O . GLN A 1 117 ? -0.971 -11.376 12.464 1.00 93.88 117 GLN A O 1
ATOM 892 N N . LYS A 1 118 ? 0.873 -11.766 11.228 1.00 93.94 118 LYS A N 1
ATOM 893 C CA . LYS A 1 118 ? 1.479 -10.444 11.455 1.00 93.94 118 LYS A CA 1
ATOM 894 C C . LYS A 1 118 ? 0.620 -9.336 10.848 1.00 93.94 118 LYS A C 1
ATOM 896 O O . LYS A 1 118 ? 0.343 -8.345 11.525 1.00 93.94 118 LYS A O 1
ATOM 901 N N . MET A 1 119 ? 0.162 -9.531 9.612 1.00 91.62 119 MET A N 1
ATOM 902 C CA . MET A 1 119 ? -0.736 -8.615 8.910 1.00 91.62 119 MET A CA 1
ATOM 903 C C . MET A 1 119 ? -2.040 -8.421 9.687 1.00 91.62 119 MET A C 1
ATOM 905 O O . MET A 1 119 ? -2.404 -7.291 10.004 1.00 91.62 119 MET A O 1
ATOM 909 N N . PHE A 1 120 ? -2.700 -9.510 10.084 1.00 92.88 120 PHE A N 1
ATOM 910 C CA . PHE A 1 120 ? -3.961 -9.455 10.819 1.00 92.88 120 PHE A CA 1
ATOM 911 C C . PHE A 1 120 ? -3.812 -8.767 12.185 1.00 92.88 120 PHE A C 1
ATOM 913 O O . PHE A 1 120 ? -4.646 -7.949 12.575 1.00 92.88 120 PHE A O 1
ATOM 920 N N . LYS A 1 121 ? -2.711 -9.031 12.905 1.00 94.06 121 LYS A N 1
ATOM 921 C CA . LYS A 1 121 ? -2.401 -8.349 14.171 1.00 94.06 121 LYS A CA 1
ATOM 922 C C . LYS A 1 121 ? -2.216 -6.841 13.978 1.00 94.06 121 LYS A C 1
ATOM 924 O O . LYS A 1 121 ? -2.715 -6.072 14.801 1.00 94.06 121 LYS A O 1
ATOM 929 N N . ARG A 1 122 ? -1.518 -6.423 12.915 1.00 93.31 122 ARG A N 1
ATOM 930 C CA . ARG A 1 122 ? -1.343 -5.006 12.551 1.00 93.31 122 ARG A CA 1
ATOM 931 C C . ARG A 1 122 ? -2.693 -4.355 12.253 1.00 93.31 122 ARG A C 1
ATOM 933 O O . ARG A 1 122 ? -3.030 -3.378 12.904 1.00 93.31 122 ARG A O 1
ATOM 940 N N . ILE A 1 123 ? -3.491 -4.957 11.372 1.00 90.75 123 ILE A N 1
ATOM 941 C CA . ILE A 1 123 ? -4.827 -4.465 10.994 1.00 90.75 123 ILE A CA 1
ATOM 942 C C . ILE A 1 123 ? -5.710 -4.276 12.227 1.00 90.75 123 ILE A C 1
ATOM 944 O O . ILE A 1 123 ? -6.309 -3.220 12.384 1.00 90.75 123 ILE A O 1
ATOM 948 N N . LYS A 1 124 ? -5.763 -5.251 13.142 1.00 91.06 124 LYS A N 1
ATOM 949 C CA . LYS A 1 124 ? -6.552 -5.112 14.375 1.00 91.06 124 LYS A CA 1
ATOM 950 C C . LYS A 1 124 ? -6.105 -3.944 15.252 1.00 91.06 124 LYS A C 1
ATOM 952 O O . LYS A 1 124 ? -6.947 -3.291 15.863 1.00 91.06 124 LYS A O 1
ATOM 957 N N . LYS A 1 125 ? -4.794 -3.720 15.364 1.00 94.06 125 LYS A N 1
ATOM 958 C CA . LYS A 1 125 ? -4.246 -2.593 1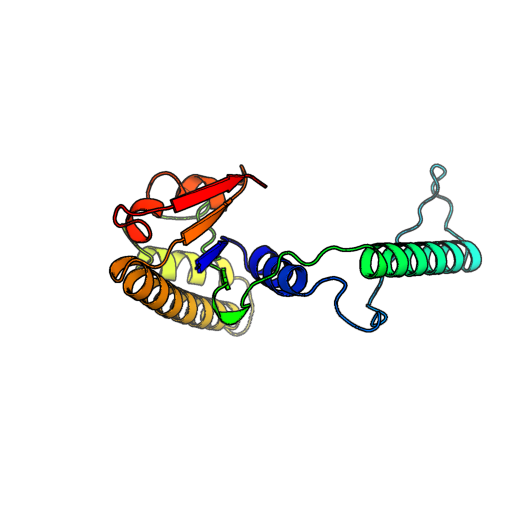6.126 1.00 94.06 125 LYS A CA 1
ATOM 959 C C . LYS A 1 125 ? -4.631 -1.271 15.464 1.00 94.06 125 LYS A C 1
ATOM 961 O O . LYS A 1 125 ? -5.146 -0.390 16.140 1.00 94.06 125 LYS A O 1
ATOM 966 N N . ASP A 1 126 ? -4.409 -1.174 14.161 1.00 93.50 126 ASP A N 1
ATOM 967 C CA . ASP A 1 126 ? -4.658 0.027 13.372 1.00 93.50 126 ASP A CA 1
ATOM 968 C C . ASP A 1 126 ? -6.149 0.383 13.362 1.00 93.50 126 ASP A C 1
ATOM 970 O O . ASP A 1 126 ? -6.504 1.530 13.615 1.00 93.50 126 ASP A O 1
ATOM 974 N N . LEU A 1 127 ? -7.031 -0.608 13.190 1.00 90.81 127 LEU A N 1
ATOM 975 C CA . LEU A 1 127 ? -8.481 -0.421 13.250 1.00 90.81 127 LEU A CA 1
ATOM 976 C C . LEU A 1 127 ? -8.916 0.115 14.612 1.00 90.81 127 LEU A C 1
ATOM 978 O O . LEU A 1 127 ? -9.695 1.059 14.674 1.00 90.81 127 LEU A O 1
ATOM 982 N N . LYS A 1 128 ? -8.373 -0.443 15.700 1.00 92.00 128 LYS A N 1
ATOM 983 C CA . LYS A 1 128 ? -8.660 0.040 17.052 1.00 92.00 128 LYS A CA 1
ATOM 984 C C . LYS A 1 128 ? -8.250 1.507 17.215 1.00 92.00 128 LYS A C 1
ATOM 986 O O . LYS A 1 128 ? -9.030 2.297 17.729 1.00 92.00 128 LYS A O 1
ATOM 991 N N . THR A 1 129 ? -7.059 1.881 16.744 1.00 94.25 129 THR A N 1
ATOM 992 C CA . THR A 1 129 ? -6.595 3.275 16.786 1.00 94.25 129 THR A CA 1
ATOM 993 C C . THR A 1 129 ? -7.492 4.200 15.965 1.00 94.25 129 THR A C 1
ATOM 995 O O . THR A 1 129 ? -7.837 5.279 16.439 1.00 94.25 129 THR A O 1
ATOM 998 N N . VAL A 1 130 ? -7.903 3.786 14.765 1.00 92.06 130 VAL A N 1
ATOM 999 C CA . VAL A 1 130 ? -8.830 4.559 13.926 1.00 92.06 130 VAL A CA 1
ATOM 1000 C C . VAL A 1 130 ? -10.174 4.746 14.632 1.00 92.06 130 VAL A C 1
ATOM 1002 O O . VAL A 1 130 ? -10.651 5.871 14.711 1.00 92.06 130 VAL A O 1
ATOM 1005 N N . GLN A 1 131 ? 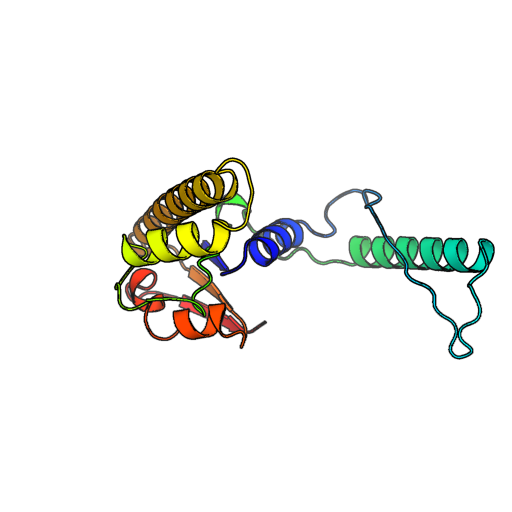-10.745 3.685 15.209 1.00 89.00 131 GLN A N 1
ATOM 1006 C CA . GLN A 1 131 ? -12.004 3.744 15.960 1.00 89.00 131 GLN A CA 1
ATOM 1007 C C . GLN A 1 131 ? -11.916 4.675 17.178 1.00 89.00 131 GLN A C 1
ATOM 1009 O O . GLN A 1 131 ? -12.820 5.474 17.408 1.00 89.00 131 GLN A O 1
ATOM 1014 N N . GLU A 1 132 ? -10.830 4.599 17.952 1.00 92.25 132 GLU A N 1
ATOM 1015 C CA . GLU A 1 132 ? -10.607 5.461 19.122 1.00 92.25 132 GLU A CA 1
ATOM 1016 C C . GLU A 1 132 ? -10.496 6.940 18.723 1.00 92.25 132 GLU A C 1
ATOM 1018 O O . GLU A 1 132 ? -11.098 7.799 19.368 1.00 92.25 132 GLU A O 1
ATOM 1023 N N . ARG A 1 133 ? -9.768 7.240 17.641 1.00 93.12 133 ARG A N 1
ATOM 1024 C CA . ARG A 1 133 ? -9.586 8.608 17.131 1.00 93.12 133 ARG A CA 1
ATOM 1025 C C . ARG A 1 133 ? -10.859 9.166 16.487 1.00 93.12 133 ARG A C 1
ATOM 1027 O O . ARG A 1 133 ? -11.215 10.319 16.718 1.00 93.12 133 ARG A O 1
ATOM 1034 N N . ALA A 1 134 ? -11.592 8.334 15.753 1.00 88.62 134 ALA A N 1
ATOM 1035 C CA . ALA A 1 134 ? -12.905 8.676 15.214 1.00 88.62 134 ALA A CA 1
ATOM 1036 C C . ALA A 1 134 ? -13.913 8.995 16.331 1.00 88.62 134 ALA A C 1
ATOM 1038 O O . ALA A 1 134 ? -14.635 9.985 16.256 1.00 88.62 134 ALA A O 1
ATOM 1039 N N . ALA A 1 135 ? -13.922 8.204 17.411 1.00 87.88 135 ALA A N 1
ATOM 1040 C CA . ALA A 1 135 ? -14.837 8.389 18.538 1.00 87.88 135 ALA A CA 1
ATOM 1041 C C . ALA A 1 135 ? -14.624 9.711 19.299 1.00 87.88 135 ALA A C 1
ATOM 1043 O O . ALA A 1 135 ? -15.561 10.209 19.921 1.00 87.88 135 ALA A O 1
ATOM 1044 N N . VAL A 1 136 ? -13.420 10.294 19.244 1.00 91.81 136 VAL A N 1
ATOM 1045 C CA . VAL A 1 136 ? -13.133 11.627 19.808 1.00 91.81 136 VAL A CA 1
ATOM 1046 C C . VAL A 1 136 ? -13.346 12.769 18.804 1.00 91.81 136 VAL A C 1
ATOM 1048 O O . VAL A 1 136 ? -13.062 13.922 19.123 1.00 91.81 136 VAL A O 1
ATOM 1051 N N . GLY A 1 137 ? -13.878 12.468 17.614 1.00 87.81 137 GLY A N 1
ATOM 1052 C CA . GLY A 1 137 ? -14.293 13.452 16.616 1.00 87.81 137 GLY A CA 1
ATOM 1053 C C . GLY A 1 137 ? -13.242 13.804 15.563 1.00 87.81 137 GLY A C 1
ATOM 1054 O O . GLY A 1 137 ? -13.409 14.804 14.866 1.00 87.81 137 GLY A O 1
ATOM 1055 N N . GLU A 1 138 ? -12.159 13.030 15.420 1.00 91.88 138 GLU A N 1
ATOM 1056 C CA . GLU A 1 138 ? -11.249 13.230 14.287 1.00 91.88 138 GLU A CA 1
ATOM 1057 C C . GLU A 1 138 ? -11.923 12.841 12.965 1.00 91.88 138 GLU A C 1
ATOM 1059 O O . GLU A 1 138 ? -12.434 11.733 12.819 1.00 91.88 138 GLU A O 1
ATOM 1064 N N . SER A 1 139 ? -11.874 13.738 11.976 1.00 90.44 139 SER A N 1
ATOM 1065 C CA . SER A 1 139 ? -12.428 13.480 10.642 1.00 90.44 139 SER A CA 1
ATOM 1066 C C . SER A 1 139 ? -11.691 12.350 9.926 1.00 90.44 139 SER A C 1
ATOM 1068 O O . SER A 1 139 ? -10.459 12.249 10.009 1.00 90.44 139 SER A O 1
ATOM 1070 N N . LEU A 1 140 ? -12.443 11.562 9.161 1.00 89.31 140 LEU A N 1
ATOM 1071 C CA . LEU A 1 140 ? -11.939 10.462 8.346 1.00 89.31 140 LEU A CA 1
ATOM 1072 C C . LEU A 1 140 ? -12.149 10.764 6.864 1.00 89.31 140 LEU A C 1
ATOM 1074 O O . LEU A 1 140 ? -13.197 11.262 6.456 1.00 89.31 140 LEU A O 1
ATOM 1078 N N . ARG A 1 141 ? -11.179 10.366 6.051 1.00 89.81 141 ARG A N 1
ATOM 1079 C CA . ARG A 1 141 ? -11.299 10.291 4.603 1.00 89.81 141 ARG A CA 1
ATOM 1080 C C . ARG A 1 141 ? -11.009 8.867 4.158 1.00 89.81 141 ARG A C 1
ATOM 1082 O O . ARG A 1 141 ? -9.993 8.278 4.527 1.00 89.81 141 ARG A O 1
ATOM 1089 N N . ILE A 1 142 ? -11.915 8.308 3.368 1.00 88.56 142 ILE A N 1
ATOM 1090 C CA . ILE A 1 142 ? -11.811 6.941 2.862 1.00 88.56 142 ILE A CA 1
ATOM 1091 C C . ILE A 1 142 ? -11.587 7.001 1.360 1.00 88.56 142 ILE A C 1
ATOM 1093 O O . ILE A 1 142 ? -12.404 7.559 0.624 1.00 88.56 142 ILE A O 1
ATOM 1097 N N . TRP A 1 143 ? -10.503 6.376 0.905 1.00 88.06 143 TRP A N 1
ATOM 1098 C CA . TRP A 1 143 ? -10.220 6.247 -0.513 1.00 88.06 143 TRP A CA 1
ATOM 1099 C C . TRP A 1 143 ? -10.481 4.829 -0.998 1.00 88.06 143 TRP A C 1
ATOM 1101 O O . TRP A 1 143 ? -9.815 3.882 -0.567 1.00 88.06 143 TRP A O 1
ATOM 1111 N N . TYR A 1 144 ? -11.381 4.711 -1.962 1.00 86.12 144 TYR A N 1
ATOM 1112 C CA . TYR A 1 144 ? -11.817 3.437 -2.515 1.00 86.12 144 TYR A CA 1
ATOM 1113 C C . TYR A 1 144 ? -11.894 3.507 -4.043 1.00 86.12 144 TYR A C 1
ATOM 1115 O O . TYR A 1 144 ? -11.723 4.562 -4.650 1.00 86.12 144 TYR A O 1
ATOM 1123 N N . SER A 1 145 ? -12.131 2.356 -4.650 1.00 84.56 145 SER A N 1
ATOM 1124 C CA . SER A 1 145 ? -12.327 2.142 -6.074 1.00 84.56 145 SER A CA 1
ATOM 1125 C C . SER A 1 145 ? -13.430 1.108 -6.279 1.00 84.56 145 SER A C 1
ATOM 1127 O O . SER A 1 145 ? -13.916 0.481 -5.336 1.00 84.56 145 SER A O 1
ATOM 1129 N N . ASN A 1 146 ? -13.784 0.863 -7.537 1.00 85.38 146 ASN A N 1
ATOM 1130 C CA . ASN A 1 146 ? -14.771 -0.154 -7.902 1.00 85.38 146 ASN A CA 1
ATOM 1131 C C . ASN A 1 146 ? -14.201 -1.589 -7.898 1.00 85.38 146 ASN A C 1
ATOM 1133 O O . ASN A 1 146 ? -14.779 -2.488 -8.507 1.00 85.38 146 ASN A O 1
ATOM 1137 N N . GLN A 1 147 ? -13.039 -1.818 -7.277 1.00 85.06 147 GLN A N 1
ATOM 1138 C CA . GLN A 1 147 ? -12.502 -3.167 -7.127 1.00 85.06 147 GLN A CA 1
ATOM 1139 C C . GLN A 1 147 ? -13.316 -3.945 -6.082 1.00 85.06 147 GLN A C 1
ATOM 1141 O O . GLN A 1 147 ? -13.654 -3.375 -5.043 1.00 85.06 147 GLN A O 1
ATOM 1146 N N . PRO A 1 148 ? -13.601 -5.244 -6.298 1.00 82.50 148 PRO A N 1
ATOM 1147 C CA . PRO A 1 148 ? -14.437 -6.032 -5.388 1.00 82.50 148 PRO A CA 1
ATOM 1148 C C . PRO A 1 148 ? -13.952 -6.022 -3.934 1.00 82.50 148 PRO A C 1
ATOM 1150 O O . PRO A 1 148 ? -14.762 -5.928 -3.014 1.00 82.50 148 PRO A O 1
ATOM 1153 N N . ASP A 1 149 ? -12.631 -6.051 -3.730 1.00 82.50 149 ASP A N 1
ATOM 1154 C CA . ASP A 1 149 ? -12.027 -5.970 -2.399 1.00 82.50 149 ASP A CA 1
ATOM 1155 C C . ASP A 1 149 ? -12.382 -4.676 -1.660 1.00 82.50 149 ASP A C 1
ATOM 1157 O O . ASP A 1 149 ? -12.497 -4.709 -0.441 1.00 82.50 149 ASP A O 1
ATOM 1161 N N . GLU A 1 150 ? -12.568 -3.563 -2.377 1.00 80.62 150 GLU A N 1
ATOM 1162 C CA . GLU A 1 150 ? -12.855 -2.236 -1.818 1.00 80.62 150 GLU A CA 1
ATOM 1163 C C . GLU A 1 150 ? -14.363 -1.925 -1.794 1.00 80.62 150 GLU A C 1
ATOM 1165 O O . GLU A 1 150 ? -14.838 -1.238 -0.893 1.00 80.62 150 GLU A O 1
ATOM 1170 N N . MET A 1 151 ? -15.146 -2.479 -2.728 1.00 75.25 151 MET A N 1
ATOM 1171 C CA . MET A 1 151 ? -16.607 -2.329 -2.754 1.00 75.25 151 MET A CA 1
ATOM 1172 C C . MET A 1 151 ? -17.301 -3.105 -1.633 1.00 75.25 151 MET A C 1
ATOM 1174 O O . MET A 1 151 ? -18.236 -2.594 -1.020 1.00 75.25 151 MET A O 1
ATOM 1178 N N . ASN A 1 152 ? -16.830 -4.315 -1.315 1.00 67.12 152 ASN A N 1
ATOM 1179 C CA . ASN A 1 152 ? -17.417 -5.127 -0.242 1.00 67.12 152 ASN A CA 1
ATOM 1180 C C . ASN A 1 152 ? -17.258 -4.469 1.146 1.00 67.12 152 ASN A C 1
ATOM 1182 O O . ASN A 1 152 ? -18.006 -4.775 2.073 1.00 67.12 152 ASN A O 1
ATOM 1186 N N . LEU A 1 153 ? -16.332 -3.513 1.288 1.00 60.78 153 LEU A N 1
ATOM 1187 C CA . LEU A 1 153 ? -16.189 -2.690 2.494 1.00 60.78 153 LEU A CA 1
ATOM 1188 C C . LEU A 1 153 ? -17.272 -1.634 2.638 1.00 60.78 153 LEU A C 1
ATOM 1190 O O . LEU A 1 153 ? -17.660 -1.351 3.769 1.00 60.78 153 LEU A O 1
ATOM 1194 N N . GLN A 1 154 ? -17.753 -1.059 1.529 1.00 53.38 154 GLN A N 1
ATOM 1195 C CA . GLN A 1 154 ? -18.743 0.019 1.567 1.00 53.38 154 GLN A CA 1
ATOM 1196 C C . GLN A 1 154 ? -20.064 -0.403 2.210 1.00 53.38 154 GLN A C 1
ATOM 1198 O O . GLN A 1 154 ? -20.712 0.426 2.840 1.00 53.38 154 GLN A O 1
ATOM 1203 N N . GLY A 1 155 ? -20.453 -1.673 2.062 1.00 56.03 155 GLY A N 1
ATOM 1204 C CA . GLY A 1 155 ? -21.727 -2.177 2.575 1.00 56.03 155 GLY A CA 1
ATOM 1205 C C . GLY A 1 155 ? -21.689 -2.634 4.034 1.00 56.03 155 GLY A C 1
ATOM 1206 O O . GLY A 1 155 ? -22.586 -2.296 4.797 1.00 56.03 155 GLY A O 1
ATOM 1207 N N . GLU A 1 156 ? -20.673 -3.409 4.426 1.00 56.94 156 GLU A N 1
ATOM 1208 C CA . GLU A 1 156 ? -20.716 -4.174 5.686 1.00 56.94 156 GLU A CA 1
ATOM 1209 C C . GLU A 1 156 ? -19.721 -3.683 6.754 1.00 56.94 156 GLU A C 1
ATOM 1211 O O . GLU A 1 156 ? -20.008 -3.753 7.947 1.00 56.94 156 GLU A O 1
ATOM 1216 N N . TRP A 1 157 ? -18.566 -3.145 6.348 1.00 62.69 157 TRP A N 1
ATOM 1217 C CA . TRP A 1 157 ? -17.440 -2.864 7.256 1.00 62.69 157 TRP A CA 1
ATOM 1218 C C . TRP A 1 157 ? -17.166 -1.372 7.432 1.00 62.69 157 TRP A C 1
ATOM 1220 O O . TRP A 1 157 ? -16.503 -0.976 8.392 1.00 62.69 157 TRP A O 1
ATOM 1230 N N . LEU A 1 158 ? -17.725 -0.528 6.559 1.00 60.09 158 LEU A N 1
ATOM 1231 C CA . LEU A 1 158 ? -17.696 0.923 6.720 1.00 60.09 158 LEU A CA 1
ATOM 1232 C C . LEU A 1 158 ? -18.365 1.338 8.038 1.00 60.09 158 LEU A C 1
ATOM 1234 O O . LEU A 1 158 ? -17.839 2.191 8.740 1.00 60.09 158 LEU A O 1
ATOM 1238 N N . CYS A 1 159 ? -19.442 0.651 8.439 1.00 56.88 159 CYS A N 1
ATOM 1239 C CA . CYS A 1 159 ? -20.124 0.860 9.720 1.00 56.88 159 CYS A CA 1
ATOM 1240 C C . CYS A 1 159 ? -19.262 0.522 10.949 1.00 56.88 159 CYS A C 1
ATOM 1242 O O . CYS A 1 159 ? -19.557 0.982 12.046 1.00 56.88 159 CYS A O 1
ATOM 1244 N N . ALA A 1 160 ? -18.203 -0.283 10.799 1.00 55.38 160 ALA A N 1
ATOM 1245 C CA . ALA A 1 160 ? -17.271 -0.571 11.891 1.00 55.38 160 ALA A CA 1
ATOM 1246 C C . ALA A 1 160 ? -16.225 0.540 12.086 1.00 55.38 160 ALA A C 1
ATOM 1248 O O . ALA A 1 160 ? -15.574 0.592 13.132 1.00 55.38 160 ALA A O 1
ATOM 1249 N N . ILE A 1 161 ? -16.037 1.396 11.077 1.00 58.47 161 ILE A N 1
ATOM 1250 C CA . ILE A 1 161 ? -15.095 2.524 11.077 1.00 58.47 161 ILE A CA 1
ATOM 1251 C C . ILE A 1 161 ? -15.843 3.849 11.297 1.00 58.47 161 ILE A C 1
ATOM 1253 O O . ILE A 1 161 ? -15.328 4.735 11.976 1.00 58.47 161 ILE A O 1
ATOM 1257 N N . ASP A 1 162 ? -17.058 3.969 10.764 1.00 58.62 162 ASP A N 1
ATOM 1258 C CA . ASP A 1 162 ? -17.889 5.166 10.820 1.00 58.62 162 ASP A CA 1
ATOM 1259 C C . ASP A 1 162 ? -18.932 5.068 11.946 1.00 58.62 162 ASP A C 1
ATOM 1261 O O . ASP A 1 162 ? -19.962 4.407 11.815 1.00 58.62 162 ASP A O 1
ATOM 1265 N N . ASN A 1 163 ? -18.660 5.762 13.055 1.00 51.06 163 ASN A N 1
ATOM 1266 C CA . ASN A 1 163 ? -19.646 6.091 14.085 1.00 51.06 163 ASN A CA 1
ATOM 1267 C C . ASN A 1 163 ? -20.127 7.541 13.894 1.00 51.06 163 ASN A C 1
ATOM 1269 O O . ASN A 1 163 ? -20.027 8.386 14.783 1.00 51.06 163 ASN A O 1
ATOM 1273 N N . SER A 1 164 ? -20.699 7.836 12.731 1.00 49.69 164 SER A N 1
ATOM 1274 C CA . SER A 1 164 ? -21.592 8.970 12.499 1.00 49.69 164 SER A CA 1
ATOM 1275 C C . SER A 1 164 ? -21.012 10.372 12.736 1.00 49.69 164 SER A C 1
ATOM 1277 O O . SER A 1 164 ? -21.725 11.183 13.303 1.00 49.6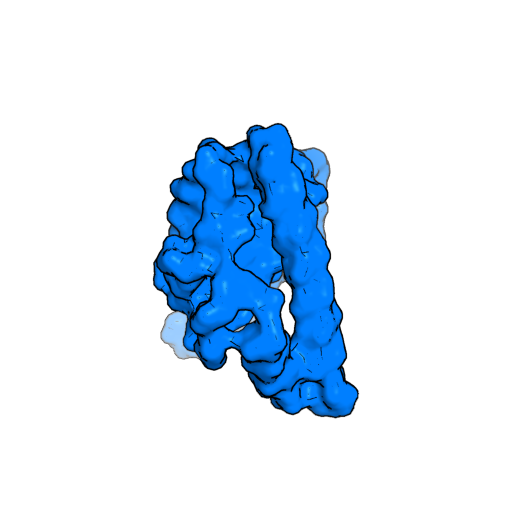9 164 SER A O 1
ATOM 1279 N N . TYR A 1 165 ? -19.800 10.715 12.268 1.00 46.50 165 TYR A N 1
ATOM 1280 C CA . TYR A 1 165 ? -19.389 12.130 12.116 1.00 46.50 165 TYR A CA 1
ATOM 1281 C C . TYR A 1 165 ? -18.321 12.329 11.018 1.00 46.50 165 TYR A C 1
ATOM 1283 O O . TYR A 1 165 ? -17.179 11.912 11.173 1.00 46.50 165 TYR A O 1
ATOM 1291 N N . GLY A 1 166 ? -18.667 13.059 9.947 1.00 55.12 166 GLY A N 1
ATOM 1292 C CA . GLY A 1 166 ? -17.701 13.728 9.057 1.00 55.12 166 GLY A CA 1
ATOM 1293 C C . GLY A 1 166 ? -16.807 12.833 8.187 1.00 55.12 166 GLY A C 1
ATOM 1294 O O . GLY A 1 166 ? -15.595 13.050 8.160 1.00 55.12 166 GLY A O 1
ATOM 1295 N N . THR A 1 167 ? -17.393 11.859 7.484 1.00 61.09 167 THR A N 1
ATOM 1296 C CA . THR A 1 167 ? -16.679 10.976 6.547 1.00 61.09 167 THR A CA 1
ATOM 1297 C C . THR A 1 167 ? -16.669 11.550 5.127 1.00 61.09 167 THR A C 1
ATOM 1299 O O . THR A 1 167 ? -17.720 11.652 4.492 1.00 61.09 167 THR A O 1
ATOM 1302 N N . ASP A 1 168 ? -15.480 11.844 4.598 1.00 69.88 168 ASP A N 1
ATOM 1303 C CA . ASP A 1 168 ? -15.290 12.173 3.181 1.00 69.88 168 ASP A CA 1
ATOM 1304 C C . ASP A 1 168 ? -14.982 10.900 2.376 1.00 69.88 168 ASP A C 1
ATOM 1306 O O . ASP A 1 168 ? -13.998 10.200 2.631 1.00 69.88 168 ASP A O 1
ATOM 1310 N N . LEU A 1 169 ? -15.809 10.599 1.372 1.00 70.06 169 LEU A N 1
ATOM 1311 C CA . LEU A 1 169 ? -15.634 9.450 0.480 1.00 70.06 169 LEU A CA 1
ATOM 1312 C C . LEU A 1 169 ? -15.011 9.887 -0.851 1.00 70.06 169 LEU A C 1
ATOM 1314 O O . LEU A 1 169 ? -15.622 10.650 -1.597 1.00 70.06 169 LEU A O 1
ATOM 1318 N N . ILE A 1 170 ? -13.829 9.359 -1.185 1.00 71.62 170 ILE A N 1
ATOM 1319 C CA . ILE A 1 170 ? -13.146 9.640 -2.456 1.00 71.62 170 ILE A CA 1
ATOM 1320 C C . ILE A 1 170 ? -13.046 8.366 -3.293 1.00 71.62 170 ILE A C 1
ATOM 1322 O O . ILE A 1 170 ? -12.397 7.397 -2.892 1.00 71.62 170 ILE A O 1
ATOM 1326 N N . ASN A 1 171 ? -13.659 8.398 -4.477 1.00 67.50 171 ASN A N 1
ATOM 1327 C CA . ASN A 1 171 ? -13.464 7.384 -5.508 1.00 67.50 171 ASN A CA 1
ATOM 1328 C C . ASN A 1 171 ? -12.207 7.723 -6.326 1.00 67.50 171 ASN A C 1
ATOM 1330 O O . ASN A 1 171 ? -12.076 8.861 -6.784 1.00 67.50 171 ASN A O 1
ATOM 1334 N N . LYS A 1 172 ? -11.293 6.763 -6.468 1.00 70.94 172 LYS A N 1
ATOM 1335 C CA . LYS A 1 172 ? -10.052 6.901 -7.246 1.00 70.94 172 LYS A CA 1
ATOM 1336 C C . LYS A 1 172 ? -10.246 6.556 -8.716 1.00 70.94 172 LYS A C 1
ATOM 1338 O O . LYS A 1 172 ? -10.980 5.587 -9.009 1.00 70.94 172 LYS A O 1
#

InterPro domains:
  IPR014973 Domain of unknown function DUF1835 [PF08874] (72-151)

Radius of gyration: 20.3 Å; chains: 1; bounding box: 42×43×56 Å

Foldseek 3Di:
DAEEEADPVVLVVLLCLQQQLPDDDDQDDDDDDDADPVRDDDDPVRRVVRVVVVRVVSRVCRNPDDRPHDDSVRGDYRHQQVLWFDPPDLECDDRSLVRQLVVQVPDPPSPSNVVSVVSSVRNVVRLVVLQVCVVVPDAYEYEAEPDPSRVVCVPRHVVSNDPDHHYHYHYD

pLDDT: mean 87.8, std 11.39, range [46.5, 96.56]